Protein AF-A0AAW5EK15-F1 (afdb_monomer)

Foldseek 3Di:
DFPQPVVQCPPDDAQDWDWGWGAGDQPPPPNVRHGDIDIDGDGRHDDDDPPPPPPDPVVLCVVVVVDPDSDPVVVVVVVVVVVVVVVVCCCCVVPVVVVVVVVVVVD

Organism: Campylobacter jejuni (NCBI:txid197)

Radius of gyration: 23.71 Å; Cα contacts (8 Å, |Δi|>4): 91; chains: 1; bounding box: 54×36×51 Å

Mean predicted aligned error: 14.3 Å

InterPro domains:
  IPR001179 FKBP-type peptidyl-prolyl cis-trans isomerase domain [PF00254] (1-45)
  IPR001179 FKBP-type peptidyl-prolyl cis-trans isomerase domain [PS50059] (1-56)
  IPR037041 Trigger factor, C-terminal domain superfamily [G3DSA:1.10.3120.10] (54-107)
  IPR046357 Peptidyl-prolyl cis-trans isomerase domain superfamily [G3DSA:3.10.50.40] (1-53)

Sequence (107 aa):
FIPGFEEGMVGMKSGEEKDVKVTFPKEYGAAHLAGKDAVFKVKLHEIQELKLPELDEGMIKNLLQNEEKPTLELLDEKLKEQIKNEKLFKLVNDELKAKFADALIEK

pLDDT: mean 74.19, std 8.22, range [46.66, 86.94]

Nearest PDB structures (foldseek):
  6d6s-assembly1_B  TM=6.588E-01  e=2.918E-03  Escherichia coli K-12
  5owj-assembly1_B  TM=4.216E-01  e=8.393E-03  Escherichia coli
  8i0t-assembly1_R  TM=2.517E-01  e=5.791E+00  Homo sapiens

Secondary structure (DSSP, 8-state):
--TTHHHHHTTPPTT-EEEEEEEPPTT-S-TTTTT-EEEEEEE-------------HHHHHHHTTTSSS--HHHHHHHHHHHHHHHHHHHIIIIIIHHHHHHHHH--

Solvent-acce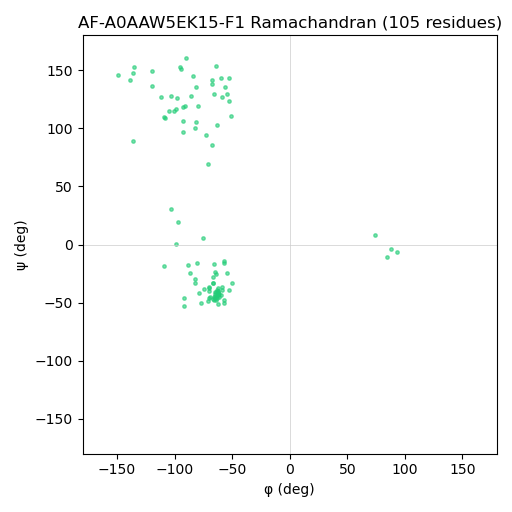ssible surface area (backbone atoms only — not comparable to full-atom values): 6512 Å² total; per-residue (Å²): 134,53,69,62,49,63,66,62,51,60,89,66,51,69,70,40,74,47,79,37,74,36,51,34,48,75,82,38,91,51,74,93,49,33,62,37,81,44,74,44,80,43,70,38,77,72,81,83,77,86,71,75,71,73,93,38,73,72,52,40,39,65,76,31,69,89,48,99,71,58,44,74,68,56,54,53,50,52,50,52,49,50,54,49,50,52,52,48,50,47,48,46,60,60,50,48,46,46,53,51,49,52,62,61,71,77,107

Structure (mmCIF, N/CA/C/O backbone):
data_AF-A0AAW5EK15-F1
#
_entry.id   AF-A0AAW5EK15-F1
#
loop_
_atom_site.group_PDB
_atom_site.id
_atom_site.type_symbol
_atom_site.label_atom_id
_atom_site.label_alt_id
_atom_site.label_comp_id
_atom_site.label_asym_id
_atom_site.label_entity_id
_atom_site.label_seq_id
_atom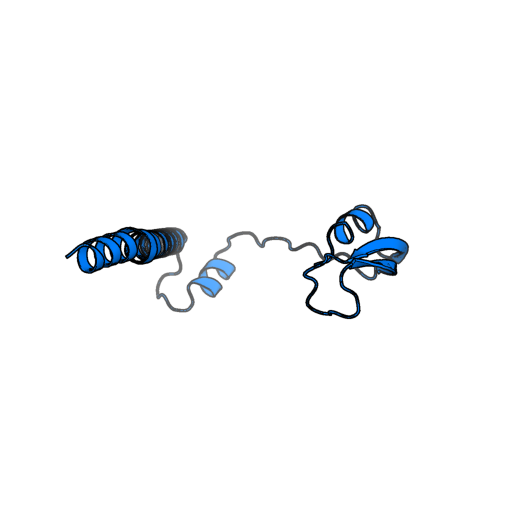_site.pdbx_PDB_ins_code
_atom_site.Cartn_x
_atom_site.Cartn_y
_atom_site.Cartn_z
_atom_site.occupancy
_atom_site.B_iso_or_equiv
_atom_site.auth_seq_id
_atom_site.auth_comp_id
_atom_site.auth_asym_id
_atom_site.auth_atom_id
_atom_site.pdbx_PDB_model_num
ATOM 1 N N . PHE A 1 1 ? 7.275 -2.959 -6.465 1.00 65.94 1 PHE A N 1
ATOM 2 C CA . PHE A 1 1 ? 6.353 -3.334 -7.556 1.00 65.94 1 PHE A CA 1
ATOM 3 C C . PHE A 1 1 ? 6.941 -2.902 -8.892 1.00 65.94 1 PHE A C 1
ATOM 5 O O . PHE A 1 1 ? 7.816 -2.044 -8.890 1.00 65.94 1 PHE A O 1
ATOM 12 N N . ILE A 1 2 ? 6.553 -3.543 -10.000 1.00 77.12 2 ILE A N 1
ATOM 13 C CA . ILE A 1 2 ? 7.039 -3.174 -11.339 1.00 77.12 2 ILE A CA 1
ATOM 14 C C . ILE A 1 2 ? 6.232 -1.953 -11.806 1.00 77.12 2 ILE A C 1
ATOM 16 O O . ILE A 1 2 ? 5.007 -2.066 -11.902 1.00 77.12 2 ILE A O 1
ATOM 20 N N . PRO A 1 3 ? 6.871 -0.803 -12.080 1.00 75.44 3 PRO A N 1
ATOM 21 C CA . PRO A 1 3 ? 6.180 0.364 -12.624 1.00 75.44 3 PRO A CA 1
ATOM 22 C C . PRO A 1 3 ? 5.459 0.004 -13.933 1.00 75.44 3 PRO A C 1
ATOM 24 O O . PRO A 1 3 ? 6.020 -0.704 -14.768 1.00 75.44 3 PRO A O 1
ATOM 27 N N . GLY A 1 4 ? 4.211 0.446 -14.100 1.00 76.25 4 GLY A N 1
ATOM 28 C CA . GLY A 1 4 ? 3.380 0.140 -15.275 1.00 76.25 4 GLY A CA 1
ATOM 29 C C . GLY A 1 4 ? 2.626 -1.197 -15.229 1.00 76.25 4 GLY A C 1
ATOM 30 O O . GLY A 1 4 ? 1.728 -1.418 -16.039 1.00 76.25 4 GLY A O 1
ATOM 31 N N . PHE A 1 5 ? 2.922 -2.084 -14.270 1.00 81.69 5 PHE A N 1
ATOM 32 C CA . PHE A 1 5 ? 2.170 -3.338 -14.115 1.00 81.69 5 PHE A CA 1
ATOM 33 C C . PHE A 1 5 ? 0.753 -3.095 -13.595 1.00 81.69 5 PHE A C 1
ATOM 35 O O . PHE A 1 5 ? -0.206 -3.621 -14.153 1.00 81.69 5 PHE A O 1
ATOM 42 N N . GLU A 1 6 ? 0.615 -2.253 -12.568 1.00 77.75 6 GLU A N 1
ATOM 43 C CA . GLU A 1 6 ? -0.695 -1.870 -12.035 1.00 77.75 6 GLU A CA 1
ATOM 44 C C . GLU A 1 6 ? -1.531 -1.135 -13.087 1.00 77.75 6 GLU A C 1
ATOM 46 O O . GLU A 1 6 ? -2.688 -1.492 -13.273 1.00 77.75 6 GLU A O 1
ATOM 51 N N . GLU A 1 7 ? -0.938 -0.220 -13.863 1.00 79.25 7 GLU A N 1
ATOM 52 C CA . GLU A 1 7 ? -1.622 0.501 -14.952 1.00 79.25 7 GLU A CA 1
ATOM 53 C C . GLU A 1 7 ? -2.192 -0.439 -16.023 1.00 79.25 7 GLU A C 1
ATOM 55 O O . GLU A 1 7 ? -3.288 -0.214 -16.533 1.00 79.25 7 GLU A O 1
ATOM 60 N N . GLY A 1 8 ? -1.486 -1.531 -16.337 1.00 74.62 8 GLY A N 1
ATOM 61 C CA . GLY A 1 8 ? -1.972 -2.549 -17.268 1.00 74.62 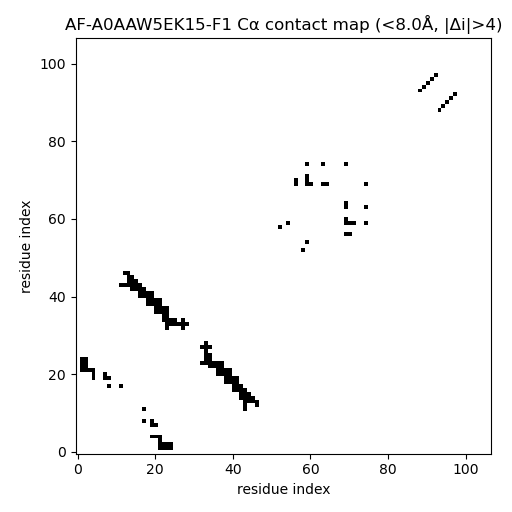8 GLY A CA 1
ATOM 62 C C . GLY A 1 8 ? -3.192 -3.321 -16.755 1.00 74.62 8 GLY A C 1
ATOM 63 O O . GLY A 1 8 ? -4.013 -3.766 -17.565 1.00 74.62 8 GLY A O 1
ATOM 64 N N . MET A 1 9 ? -3.324 -3.447 -15.431 1.00 76.06 9 MET A N 1
ATOM 65 C CA . MET A 1 9 ? -4.448 -4.103 -14.757 1.00 76.06 9 MET A CA 1
ATOM 66 C C . MET A 1 9 ? -5.616 -3.150 -14.461 1.00 76.06 9 MET A C 1
ATOM 68 O O . MET A 1 9 ? -6.734 -3.619 -14.237 1.00 76.06 9 MET A O 1
ATOM 72 N N . VAL A 1 10 ? -5.403 -1.826 -14.487 1.00 75.00 10 VAL A N 1
ATOM 73 C CA . VAL A 1 10 ? -6.482 -0.841 -14.314 1.00 75.00 10 VAL A CA 1
ATOM 74 C C . VAL A 1 10 ? -7.547 -1.048 -15.396 1.00 75.00 10 VAL A C 1
ATOM 76 O O . VAL A 1 10 ? -7.261 -1.082 -16.594 1.00 75.00 10 VAL A O 1
ATOM 79 N N . GLY A 1 11 ? -8.799 -1.194 -14.960 1.00 76.38 11 GLY A N 1
ATOM 80 C CA . GLY A 1 11 ? -9.953 -1.400 -15.837 1.00 76.38 11 GLY A CA 1
ATOM 81 C C . GLY A 1 11 ? -10.254 -2.860 -16.193 1.00 76.38 11 GLY A C 1
ATOM 82 O O . GLY A 1 11 ? -11.272 -3.101 -16.840 1.00 76.38 11 GLY A O 1
ATOM 83 N N . MET A 1 12 ? -9.435 -3.828 -15.761 1.00 79.00 12 MET A N 1
ATOM 84 C CA . MET A 1 12 ? -9.790 -5.248 -15.870 1.00 79.00 12 MET A CA 1
ATOM 85 C C . MET A 1 12 ? -10.970 -5.580 -14.951 1.00 79.00 12 MET A C 1
ATOM 87 O O . MET A 1 12 ? -11.059 -5.092 -13.823 1.00 79.00 12 MET A O 1
ATOM 91 N N . LYS A 1 13 ? -11.870 -6.443 -15.426 1.00 75.25 13 LYS A N 1
ATOM 92 C CA . LYS A 1 13 ? -12.964 -7.000 -14.620 1.00 75.25 13 LYS A CA 1
ATOM 93 C C . LYS A 1 13 ? -12.572 -8.356 -14.044 1.00 75.25 13 LYS A C 1
ATOM 95 O O . LYS A 1 13 ? -11.757 -9.076 -14.621 1.00 75.25 13 LYS A O 1
ATOM 100 N N . SER A 1 14 ? -13.164 -8.720 -12.911 1.00 77.81 14 SER A N 1
ATOM 101 C CA . SER A 1 14 ? -13.006 -10.054 -12.329 1.00 77.81 14 SER A CA 1
ATOM 102 C C . SER A 1 14 ? -13.380 -11.135 -13.351 1.00 77.81 14 SER A C 1
ATOM 104 O O . SER A 1 14 ? -14.426 -11.074 -13.995 1.00 77.81 14 SER A O 1
ATOM 106 N N . GLY A 1 15 ? -12.489 -12.109 -13.520 1.00 76.44 15 GLY A N 1
ATOM 107 C CA . GLY A 1 15 ? -12.572 -13.178 -14.513 1.00 76.44 15 GLY A CA 1
ATOM 108 C C . GLY A 1 15 ? -11.860 -12.897 -15.841 1.00 76.44 15 GLY A C 1
ATOM 109 O O . GLY A 1 15 ? -11.785 -13.806 -16.665 1.00 76.44 15 GLY A O 1
ATOM 110 N N . GLU A 1 16 ? -11.329 -11.692 -16.065 1.00 80.75 16 GLU A N 1
ATOM 111 C CA . GLU A 1 16 ? -10.662 -11.333 -17.320 1.00 80.75 16 GLU A CA 1
ATOM 112 C C . GLU A 1 16 ? -9.183 -11.764 -17.340 1.00 80.75 16 GLU A C 1
ATOM 114 O O . GLU A 1 16 ? -8.480 -11.737 -16.323 1.00 80.75 16 GLU A O 1
ATOM 119 N N . GLU A 1 17 ? -8.711 -12.166 -18.519 1.00 84.50 17 GLU A N 1
ATOM 120 C CA . GLU A 1 17 ? -7.322 -12.541 -18.786 1.00 84.50 17 GLU A CA 1
ATOM 121 C C . GLU A 1 17 ? -6.701 -11.493 -19.716 1.00 84.50 17 GLU A C 1
ATOM 123 O O . GLU A 1 17 ? -7.256 -11.191 -20.774 1.00 84.50 17 GLU A O 1
ATOM 128 N N . LYS A 1 18 ? -5.557 -10.921 -19.326 1.00 82.69 18 LYS A N 1
ATOM 129 C CA . LYS A 1 18 ? -4.874 -9.879 -20.101 1.00 82.69 18 LYS A CA 1
ATOM 130 C C . LYS A 1 18 ? -3.367 -10.085 -20.102 1.00 82.69 18 LYS A C 1
ATOM 132 O O . LYS A 1 18 ? -2.760 -10.414 -19.082 1.00 82.69 18 LYS A O 1
ATOM 137 N N . ASP A 1 19 ? -2.768 -9.820 -21.256 1.00 86.94 19 ASP A N 1
ATOM 138 C CA . ASP A 1 19 ? -1.323 -9.856 -21.447 1.00 86.94 19 ASP A CA 1
ATOM 139 C C . ASP A 1 19 ? -0.756 -8.447 -21.202 1.00 86.94 19 ASP A C 1
ATOM 141 O O . ASP A 1 19 ? -0.927 -7.536 -22.015 1.00 86.94 19 ASP A O 1
ATOM 145 N N . VAL A 1 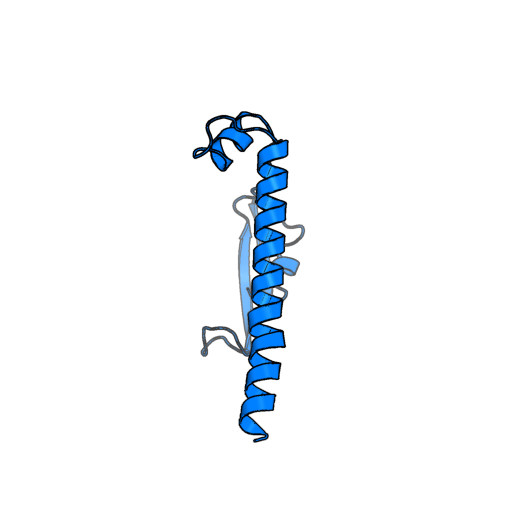20 ? -0.086 -8.259 -20.065 1.00 83.62 20 VAL A N 1
ATOM 146 C CA . VAL A 1 20 ? 0.517 -6.988 -19.647 1.00 83.62 20 VAL A CA 1
ATOM 147 C C . VAL A 1 20 ? 2.019 -7.030 -19.927 1.00 83.62 20 VAL A C 1
ATOM 149 O O . VAL A 1 20 ? 2.754 -7.828 -19.343 1.00 83.62 20 VAL A O 1
ATOM 1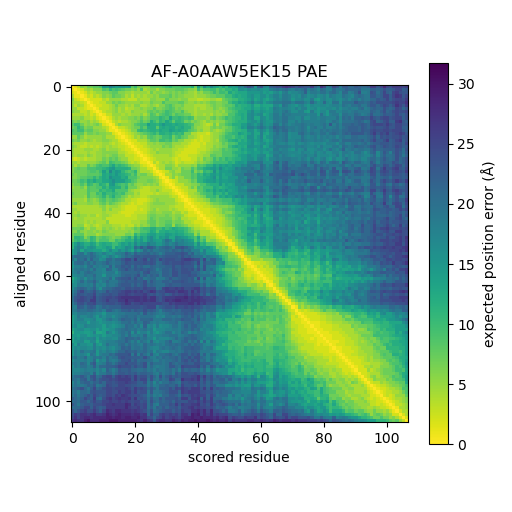52 N N . LYS A 1 21 ? 2.489 -6.180 -20.846 1.00 84.25 21 LYS A N 1
ATOM 153 C CA . LYS A 1 21 ? 3.917 -6.035 -21.167 1.00 84.25 21 LYS A CA 1
ATOM 154 C C . LYS A 1 21 ? 4.520 -4.950 -20.286 1.00 84.25 21 LYS A C 1
ATOM 156 O O . LYS A 1 21 ? 4.092 -3.804 -20.373 1.00 84.25 21 LYS A O 1
ATOM 161 N N . VAL A 1 22 ? 5.501 -5.305 -19.465 1.00 84.69 22 VAL A N 1
ATOM 162 C CA . VAL A 1 22 ? 6.204 -4.364 -18.582 1.00 84.69 22 VAL A CA 1
ATOM 163 C C . VAL A 1 22 ? 7.701 -4.593 -18.618 1.00 84.69 22 VAL A C 1
ATOM 165 O O . VAL A 1 22 ? 8.176 -5.708 -18.836 1.00 84.69 22 VAL A O 1
ATOM 168 N N . THR A 1 23 ?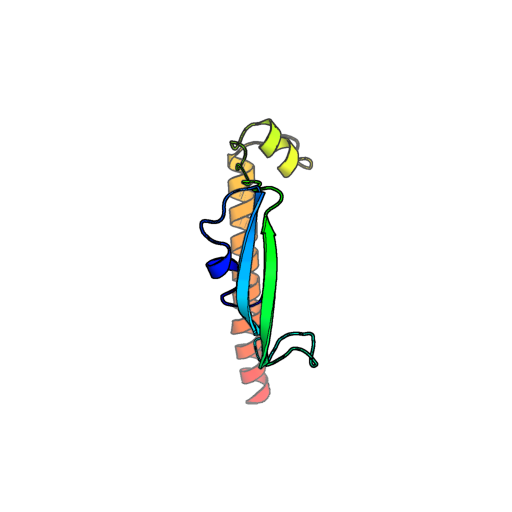 8.442 -3.526 -18.355 1.00 84.69 23 THR A N 1
ATOM 169 C CA . THR A 1 23 ? 9.894 -3.564 -18.217 1.00 84.69 23 THR A CA 1
ATOM 170 C C . THR A 1 23 ? 10.245 -3.492 -16.738 1.00 84.69 23 THR A C 1
ATOM 172 O O . THR A 1 23 ? 9.782 -2.613 -16.009 1.00 84.69 23 THR A O 1
ATOM 175 N N . PHE A 1 24 ? 11.067 -4.425 -16.270 1.00 82.12 24 PHE A N 1
ATOM 176 C CA . PHE A 1 24 ? 11.528 -4.415 -14.889 1.00 82.12 24 PHE A CA 1
ATOM 177 C C . PHE A 1 24 ? 12.454 -3.219 -14.631 1.00 82.12 24 PHE A C 1
ATOM 179 O O . PHE A 1 24 ? 13.349 -2.946 -15.437 1.00 82.12 24 PHE A O 1
ATOM 186 N N . PRO A 1 25 ? 12.321 -2.536 -13.481 1.00 82.25 25 PRO A N 1
ATOM 187 C CA . PRO A 1 25 ? 13.246 -1.475 -13.115 1.00 82.25 25 PRO A CA 1
ATOM 188 C C . PRO A 1 25 ? 14.664 -2.036 -12.914 1.00 82.25 25 PRO A C 1
ATOM 190 O O . PRO A 1 25 ? 14.849 -3.206 -12.570 1.00 82.25 25 PRO A O 1
ATOM 193 N N . LYS A 1 26 ? 15.684 -1.193 -13.112 1.00 77.94 26 LYS A N 1
ATOM 194 C CA . LYS A 1 26 ? 17.100 -1.580 -12.953 1.00 77.94 26 LYS A CA 1
ATOM 195 C C . LYS A 1 26 ? 17.464 -1.965 -11.515 1.00 77.94 26 LYS A C 1
ATOM 197 O O . LYS A 1 26 ? 18.379 -2.750 -11.314 1.00 77.94 26 LYS A O 1
ATOM 202 N N . GLU A 1 27 ? 16.725 -1.448 -10.538 1.00 76.44 27 GLU A N 1
ATOM 203 C CA . GLU A 1 27 ? 16.917 -1.714 -9.107 1.00 76.44 27 GLU A CA 1
ATOM 204 C C . GLU A 1 27 ? 15.975 -2.807 -8.577 1.00 76.44 27 GLU A C 1
ATOM 206 O O . GLU A 1 27 ? 15.720 -2.907 -7.378 1.00 76.44 27 GLU A O 1
ATOM 211 N N . TYR A 1 28 ? 15.408 -3.637 -9.459 1.00 77.19 28 TYR A N 1
ATOM 212 C CA . TYR A 1 28 ? 14.568 -4.742 -9.017 1.00 77.19 28 TYR A CA 1
ATOM 213 C C . TYR A 1 28 ? 15.406 -5.771 -8.244 1.00 77.19 28 TYR A C 1
ATOM 215 O O . TYR A 1 28 ? 16.434 -6.233 -8.737 1.00 77.19 28 TYR A O 1
ATOM 223 N N . GLY A 1 29 ? 14.948 -6.166 -7.049 1.00 74.38 29 GLY A N 1
ATOM 224 C CA . GLY A 1 29 ? 15.697 -7.041 -6.130 1.00 74.38 29 GLY A CA 1
ATOM 225 C C . GLY A 1 29 ? 16.108 -8.402 -6.713 1.00 74.38 29 GLY A C 1
ATOM 226 O O . GLY A 1 29 ? 17.009 -9.056 -6.195 1.00 74.38 29 GLY A O 1
ATOM 227 N N . ALA A 1 30 ? 15.500 -8.813 -7.827 1.00 79.00 30 ALA A N 1
ATOM 228 C CA . ALA A 1 30 ? 15.956 -9.928 -8.643 1.00 79.00 30 ALA A CA 1
ATOM 229 C C . ALA A 1 30 ? 16.887 -9.439 -9.771 1.00 79.00 30 ALA A C 1
ATOM 231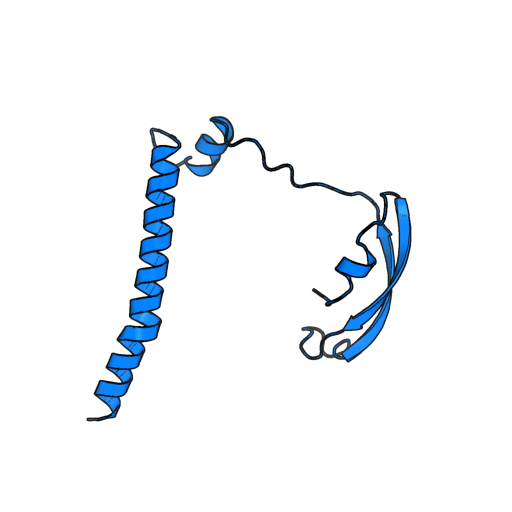 O O . ALA A 1 30 ? 16.430 -9.074 -10.855 1.00 79.00 30 ALA A O 1
ATOM 232 N N . ALA A 1 31 ? 18.204 -9.525 -9.548 1.00 75.69 31 ALA A N 1
ATOM 233 C CA . ALA A 1 31 ? 19.244 -9.109 -10.503 1.00 75.69 31 ALA A CA 1
ATOM 234 C C . ALA A 1 31 ? 19.132 -9.764 -11.898 1.00 75.69 31 ALA A C 1
ATOM 236 O O . ALA A 1 31 ? 19.585 -9.209 -12.893 1.00 75.69 31 ALA A O 1
ATOM 237 N N . HIS A 1 32 ? 18.505 -10.941 -11.988 1.00 76.88 32 HIS A N 1
ATOM 238 C CA . HIS A 1 32 ? 18.301 -11.667 -13.245 1.00 76.88 32 HIS A CA 1
ATOM 239 C C . HIS A 1 32 ? 17.119 -11.147 -14.085 1.00 76.88 32 HIS A C 1
ATOM 241 O O . HIS A 1 32 ? 17.032 -11.472 -15.276 1.00 76.88 32 HIS A O 1
ATOM 247 N N . LEU A 1 33 ? 16.230 -10.359 -13.473 1.00 74.25 33 LEU A N 1
ATOM 248 C CA . LEU A 1 33 ? 15.058 -9.738 -14.099 1.00 74.25 33 LEU A CA 1
ATOM 249 C C . LEU A 1 33 ? 15.219 -8.223 -14.249 1.00 74.25 33 LEU A C 1
ATOM 251 O O . LEU A 1 33 ? 14.528 -7.639 -15.072 1.00 74.25 33 LEU A O 1
ATOM 255 N N . ALA A 1 34 ? 16.136 -7.596 -13.509 1.00 80.38 34 ALA A N 1
ATOM 256 C CA . ALA A 1 34 ? 16.403 -6.163 -13.577 1.00 80.38 34 ALA A CA 1
ATOM 257 C C . ALA A 1 34 ? 16.674 -5.683 -15.018 1.00 80.38 34 ALA A C 1
ATOM 259 O O . ALA A 1 34 ? 17.573 -6.181 -15.697 1.00 80.38 34 ALA A O 1
ATOM 260 N N . GLY A 1 35 ? 15.892 -4.705 -15.487 1.00 80.75 35 GLY A N 1
ATOM 261 C CA . GLY A 1 35 ? 16.044 -4.105 -16.817 1.00 80.75 35 GLY A CA 1
ATOM 262 C C . GLY A 1 35 ? 15.585 -4.963 -18.001 1.00 80.75 35 GLY A C 1
ATOM 263 O O . GLY A 1 35 ? 15.846 -4.576 -19.137 1.00 80.75 35 GLY A O 1
ATOM 264 N N . LYS A 1 36 ? 14.935 -6.112 -17.772 1.00 83.62 36 LYS A N 1
ATOM 265 C CA . LYS A 1 36 ? 14.392 -6.953 -18.849 1.00 83.62 36 LYS A CA 1
ATOM 266 C C . LYS A 1 36 ? 12.926 -6.644 -19.131 1.00 83.62 36 LYS A C 1
ATOM 268 O O . LYS A 1 36 ? 12.175 -6.278 -18.229 1.00 83.62 36 LYS A O 1
ATOM 273 N N . ASP A 1 37 ? 12.516 -6.861 -20.373 1.00 84.31 37 ASP A N 1
ATOM 274 C CA . ASP A 1 37 ? 11.110 -6.854 -20.769 1.00 84.31 37 ASP A CA 1
ATOM 275 C C . ASP A 1 37 ? 10.457 -8.201 -20.452 1.00 84.31 37 ASP A C 1
ATOM 277 O O . ASP A 1 37 ? 11.021 -9.265 -20.722 1.00 84.31 37 ASP A O 1
ATOM 281 N N . ALA A 1 38 ? 9.252 -8.161 -19.890 1.00 82.69 38 ALA A N 1
ATOM 282 C CA . ALA A 1 38 ? 8.460 -9.345 -19.600 1.00 82.69 38 ALA A CA 1
ATOM 283 C C . ALA A 1 38 ? 6.994 -9.155 -19.985 1.00 82.69 38 ALA A C 1
ATOM 285 O O . ALA A 1 38 ? 6.428 -8.064 -19.901 1.00 82.69 38 ALA A O 1
ATOM 286 N N . VAL A 1 39 ? 6.375 -10.258 -20.405 1.00 84.62 39 VAL A N 1
ATOM 287 C CA . VAL A 1 39 ? 4.945 -10.332 -20.707 1.00 84.62 39 VAL A CA 1
ATOM 288 C C . VAL A 1 39 ? 4.286 -11.161 -19.618 1.00 84.62 39 VAL A C 1
ATOM 290 O O . VAL A 1 39 ? 4.502 -12.369 -19.532 1.00 84.62 39 VAL A O 1
ATOM 293 N N . PHE A 1 40 ? 3.494 -10.509 -18.779 1.00 82.31 40 PHE A N 1
ATOM 294 C CA . PHE A 1 40 ? 2.722 -11.167 -17.739 1.00 82.31 40 PHE A CA 1
ATOM 295 C C . PHE A 1 40 ? 1.336 -11.491 -18.273 1.00 82.31 40 PHE A C 1
ATOM 297 O O . PHE A 1 40 ? 0.573 -10.590 -18.612 1.00 82.31 40 PHE A O 1
ATOM 304 N N . LYS A 1 41 ? 1.000 -12.779 -18.314 1.00 84.56 41 LYS A N 1
ATOM 305 C CA . LYS A 1 41 ? -0.384 -13.214 -18.499 1.00 84.56 41 LYS A CA 1
ATOM 306 C C . LYS A 1 41 ? -1.077 -13.165 -17.150 1.00 84.56 41 LYS A C 1
ATOM 308 O O . LYS A 1 41 ? -0.856 -14.039 -16.313 1.00 84.56 41 LYS A O 1
ATOM 313 N N . VAL A 1 42 ? -1.849 -12.113 -16.919 1.00 81.44 42 VAL A N 1
ATOM 314 C CA . VAL A 1 42 ? -2.551 -11.900 -15.655 1.00 81.44 42 VAL A CA 1
ATOM 315 C C . VAL A 1 42 ? -3.984 -12.378 -15.812 1.00 81.44 42 VAL A C 1
ATOM 317 O O . VAL A 1 42 ? -4.696 -11.945 -16.716 1.00 81.44 42 VAL A O 1
ATOM 320 N N . LYS A 1 43 ? -4.403 -13.260 -14.908 1.00 82.94 43 LYS A N 1
ATOM 321 C CA . LYS A 1 43 ? -5.798 -13.649 -14.734 1.00 82.94 43 LYS A CA 1
ATOM 322 C C . LYS A 1 43 ? -6.327 -12.987 -13.476 1.00 82.94 43 LYS A C 1
ATOM 324 O O . LYS A 1 43 ? -5.844 -13.273 -12.380 1.00 82.94 43 LYS A O 1
ATOM 329 N N . LEU A 1 44 ? -7.296 -12.092 -13.628 1.00 80.56 44 LEU A N 1
ATOM 330 C CA . LEU A 1 44 ? -7.888 -11.405 -12.490 1.00 80.56 44 LEU A CA 1
ATOM 331 C C . LEU A 1 44 ? -8.935 -12.317 -11.850 1.00 80.56 44 LEU A C 1
ATOM 333 O O . LEU A 1 44 ? -10.009 -12.516 -12.403 1.00 80.56 44 LEU A O 1
ATOM 337 N N . HIS A 1 45 ? -8.620 -12.904 -10.699 1.00 80.88 45 HIS A N 1
ATOM 338 C CA . HIS A 1 45 ? -9.536 -13.822 -10.017 1.00 80.88 45 HIS A CA 1
ATOM 339 C C . HIS A 1 45 ? -10.658 -13.078 -9.290 1.00 80.88 45 HIS A C 1
ATOM 341 O O . HIS A 1 45 ? -11.832 -13.377 -9.487 1.00 80.88 45 HIS A O 1
ATOM 347 N N . GLU A 1 46 ? -10.299 -12.085 -8.484 1.00 74.06 46 GLU A N 1
ATOM 348 C CA . GLU A 1 46 ? -11.235 -11.340 -7.653 1.00 74.06 46 GLU A CA 1
ATOM 349 C C . GLU A 1 46 ? -10.726 -9.909 -7.472 1.00 74.06 46 GLU A C 1
ATOM 351 O O . GLU A 1 46 ? -9.517 -9.678 -7.419 1.00 74.06 46 GLU A O 1
ATOM 356 N N . ILE A 1 47 ? -11.649 -8.952 -7.394 1.00 75.69 47 ILE A N 1
ATOM 357 C CA . ILE A 1 47 ? -11.350 -7.568 -7.029 1.00 75.69 47 ILE A CA 1
ATOM 358 C C . ILE A 1 47 ? -11.910 -7.375 -5.628 1.00 75.69 47 ILE A C 1
ATOM 360 O O . ILE A 1 47 ? -13.126 -7.351 -5.444 1.00 75.69 47 ILE A O 1
ATOM 364 N N . GLN A 1 48 ? -11.022 -7.261 -4.648 1.00 70.75 48 GLN A N 1
ATOM 365 C CA . GLN A 1 48 ? -11.390 -6.916 -3.283 1.00 70.75 48 GLN A CA 1
ATOM 366 C C . GLN A 1 48 ? -11.136 -5.427 -3.084 1.00 70.75 48 GLN A C 1
ATOM 368 O O . GLN A 1 48 ? -10.005 -4.957 -3.187 1.00 70.75 48 GLN A O 1
ATOM 373 N N . GLU A 1 49 ? -12.197 -4.677 -2.817 1.00 69.62 49 GLU A N 1
ATOM 374 C CA . GLU A 1 49 ? -12.074 -3.293 -2.383 1.00 69.62 49 GLU A CA 1
ATOM 375 C C . GLU A 1 49 ? -11.893 -3.274 -0.864 1.00 69.62 49 GLU A C 1
ATOM 377 O O . GLU A 1 49 ? -12.698 -3.848 -0.124 1.00 69.62 49 GLU A O 1
ATOM 382 N N . LEU A 1 50 ? -10.851 -2.586 -0.391 1.00 58.66 50 LEU A N 1
ATOM 383 C CA . LEU A 1 50 ? -10.754 -2.182 1.008 1.00 58.66 50 LEU A CA 1
ATOM 384 C C . LEU A 1 50 ? -11.851 -1.147 1.269 1.00 58.66 50 LEU A C 1
ATOM 386 O O . LEU A 1 50 ? -11.622 0.059 1.188 1.00 58.66 50 LEU A O 1
ATOM 390 N N . LYS A 1 51 ? -13.058 -1.618 1.589 1.00 54.34 51 LYS A N 1
ATOM 391 C CA . LYS A 1 51 ? -14.048 -0.773 2.247 1.00 54.34 51 LYS A CA 1
ATOM 392 C C . LYS A 1 51 ? -13.469 -0.400 3.597 1.00 54.34 51 LYS A C 1
ATOM 394 O O . LYS A 1 51 ? -13.450 -1.227 4.505 1.00 54.34 51 LYS A O 1
ATOM 399 N N . LEU A 1 52 ? -12.972 0.830 3.693 1.00 56.28 52 LEU A N 1
ATOM 400 C CA . LEU A 1 52 ? -12.690 1.471 4.967 1.00 56.28 52 LEU A CA 1
ATOM 401 C C . LEU A 1 52 ? -13.970 1.326 5.799 1.00 56.28 52 LEU A C 1
ATOM 403 O O . LEU A 1 52 ? -14.995 1.888 5.402 1.00 56.28 52 LEU A O 1
ATOM 407 N N . PRO A 1 53 ? -13.969 0.509 6.868 1.00 60.00 53 PRO A N 1
ATOM 408 C CA . PRO A 1 53 ? -15.128 0.450 7.734 1.00 60.00 53 PRO A CA 1
ATOM 409 C C . PRO A 1 53 ? -15.349 1.857 8.284 1.00 60.00 53 PRO A C 1
ATOM 411 O O . PRO A 1 53 ? -14.385 2.591 8.532 1.00 60.00 53 PRO A O 1
ATOM 414 N N . GLU A 1 54 ? -16.612 2.246 8.436 1.00 59.47 54 GLU A N 1
ATOM 415 C CA . GLU A 1 54 ? -16.933 3.488 9.127 1.00 59.47 54 GLU A CA 1
ATOM 416 C C . GLU A 1 54 ? -16.237 3.470 10.492 1.00 59.47 54 GLU A C 1
ATOM 418 O O . GLU A 1 54 ? -16.065 2.405 11.098 1.00 59.47 54 GLU A O 1
ATOM 423 N N . LEU A 1 55 ? -15.752 4.634 10.927 1.00 60.25 55 LEU A N 1
ATOM 424 C CA . LEU A 1 55 ? -15.029 4.804 12.184 1.00 60.25 55 LEU A CA 1
ATOM 425 C C . LEU A 1 55 ? -16.016 4.645 13.357 1.00 60.25 55 LEU A C 1
ATOM 427 O O . LEU A 1 55 ? -16.390 5.609 14.015 1.00 60.25 55 LEU A O 1
ATOM 431 N N . ASP A 1 56 ? -16.496 3.423 13.543 1.00 61.50 56 ASP A N 1
ATOM 432 C CA . ASP A 1 56 ? -17.531 3.031 14.488 1.00 61.50 56 ASP A CA 1
ATOM 433 C C . ASP A 1 56 ? -16.904 2.642 15.835 1.00 61.50 56 ASP A C 1
ATOM 435 O O . ASP A 1 56 ? -15.711 2.318 15.914 1.00 61.50 56 ASP A O 1
ATOM 439 N N . GLU A 1 57 ? -17.699 2.638 16.906 1.00 64.62 57 GLU A N 1
ATOM 440 C CA . GLU A 1 57 ? -17.270 2.285 18.267 1.00 64.62 57 GLU A CA 1
ATOM 441 C C . GLU A 1 57 ? -16.510 0.945 18.316 1.00 64.62 57 GLU A C 1
ATOM 443 O O . GLU A 1 57 ? -15.549 0.794 19.077 1.00 64.62 57 GLU A O 1
ATOM 448 N N . GLY A 1 58 ? -16.861 -0.011 17.446 1.00 67.69 58 GLY A N 1
ATOM 449 C CA . GLY A 1 58 ? -16.146 -1.284 17.308 1.00 67.69 58 GLY A CA 1
ATOM 450 C C . GLY A 1 58 ? -14.715 -1.170 16.755 1.00 67.69 58 GLY A C 1
ATOM 451 O O . GLY A 1 58 ? -13.833 -1.939 17.148 1.00 67.69 58 GLY A O 1
ATOM 452 N N . MET A 1 59 ? -14.452 -0.207 15.870 1.00 66.56 59 MET A N 1
ATOM 453 C CA . MET A 1 59 ? -13.128 0.053 15.287 1.00 66.56 59 MET A CA 1
ATOM 454 C C . MET A 1 59 ? -12.257 0.836 16.275 1.00 66.56 59 MET A C 1
ATOM 456 O O . MET A 1 59 ? -11.103 0.473 16.510 1.00 66.56 59 MET A O 1
ATOM 460 N N . ILE A 1 60 ? -12.852 1.824 16.956 1.00 65.81 60 ILE A N 1
ATOM 461 C CA . ILE A 1 60 ? -12.206 2.595 18.029 1.00 65.81 60 ILE A CA 1
ATOM 462 C C . ILE A 1 60 ? -11.778 1.661 19.165 1.00 65.81 60 ILE A C 1
ATOM 464 O O . ILE A 1 60 ? -10.647 1.744 19.635 1.00 65.81 60 ILE A O 1
ATOM 468 N N . LYS A 1 61 ? -12.634 0.713 19.566 1.00 65.94 61 LYS A N 1
ATOM 469 C CA . LYS A 1 61 ? -12.310 -0.273 20.605 1.00 65.94 61 LYS A CA 1
ATOM 470 C C . LYS A 1 61 ? -11.202 -1.249 20.191 1.00 65.94 61 LYS A C 1
ATOM 472 O O . LYS A 1 61 ? -10.414 -1.647 21.041 1.00 65.94 61 LYS A O 1
ATOM 477 N N . ASN A 1 62 ? -11.103 -1.608 18.907 1.00 67.38 62 ASN A N 1
ATOM 478 C CA . ASN A 1 62 ? -9.991 -2.420 18.392 1.00 67.38 62 ASN A CA 1
ATOM 479 C C . ASN A 1 62 ? -8.662 -1.647 18.377 1.00 67.38 62 ASN A C 1
ATOM 481 O O . ASN A 1 62 ? -7.619 -2.203 18.717 1.00 67.38 62 ASN A O 1
ATOM 485 N N . LEU A 1 63 ? -8.680 -0.366 18.004 1.00 66.00 63 LEU A N 1
ATOM 486 C CA . LEU A 1 63 ? -7.475 0.471 17.980 1.00 66.00 63 LEU A CA 1
ATOM 487 C C . LEU A 1 63 ? -7.016 0.878 19.389 1.00 66.00 63 LEU A C 1
ATOM 489 O O . LEU A 1 63 ? -5.821 0.888 19.673 1.00 66.00 63 LEU A O 1
ATOM 493 N N . LEU A 1 64 ? -7.963 1.174 20.280 1.00 64.94 64 LEU A N 1
ATOM 494 C CA . LEU A 1 64 ? -7.738 1.631 21.655 1.00 64.94 64 LEU A CA 1
ATOM 495 C C . LEU A 1 64 ? -7.967 0.517 22.688 1.00 64.94 64 LEU A C 1
ATOM 497 O O . LEU A 1 64 ? -8.333 0.783 23.826 1.00 64.94 64 LEU A O 1
ATOM 501 N N . GLN A 1 65 ? -7.706 -0.737 22.315 1.00 60.44 65 GLN A N 1
ATOM 502 C CA . GLN A 1 65 ? -7.836 -1.918 23.184 1.00 60.44 65 GLN A CA 1
ATOM 503 C C . GLN A 1 65 ? -7.004 -1.859 24.485 1.00 60.44 65 GLN A C 1
ATOM 505 O O . GLN A 1 65 ? -7.254 -2.634 25.403 1.00 60.44 65 GLN A O 1
ATOM 510 N N . ASN A 1 66 ? -6.047 -0.928 24.579 1.00 62.16 66 ASN A N 1
ATOM 511 C CA . ASN A 1 66 ? -5.219 -0.688 25.764 1.00 62.16 66 ASN A CA 1
ATOM 512 C C . ASN A 1 66 ? -5.698 0.488 26.648 1.00 62.16 66 ASN A C 1
ATOM 514 O O . ASN A 1 66 ? -5.035 0.781 27.636 1.00 62.16 66 ASN A O 1
ATOM 518 N N . GLU A 1 67 ? -6.797 1.178 26.311 1.00 60.03 67 GLU A N 1
ATOM 519 C CA . GLU A 1 67 ? -7.293 2.358 27.046 1.00 60.03 67 GLU A CA 1
ATOM 520 C C . GLU A 1 67 ? -8.708 2.118 27.604 1.00 60.03 67 GLU A C 1
ATOM 522 O O . GLU A 1 67 ? -9.592 1.615 26.911 1.00 60.03 67 GLU A O 1
ATOM 527 N N . GLU A 1 68 ? -8.957 2.525 28.855 1.00 57.00 68 GLU A N 1
ATOM 528 C CA . GLU A 1 68 ? -10.232 2.298 29.567 1.00 57.00 68 GLU A CA 1
ATOM 529 C C . GLU A 1 68 ? -11.442 3.042 28.963 1.00 57.00 68 GLU A C 1
ATOM 531 O O . GLU A 1 68 ? -12.588 2.690 29.252 1.00 57.00 68 GLU A O 1
ATOM 536 N N . LYS A 1 69 ? -11.218 4.059 28.116 1.00 58.34 69 LYS A N 1
ATOM 537 C CA . LYS A 1 69 ? -12.270 4.826 27.422 1.00 58.34 69 LYS A CA 1
ATOM 538 C C . LYS A 1 69 ? -11.910 5.049 25.948 1.00 58.34 69 LYS A C 1
ATOM 540 O O . LYS A 1 69 ? -11.279 6.053 25.619 1.00 58.34 69 LYS A O 1
ATOM 545 N N . PRO A 1 70 ? -12.289 4.123 25.055 1.00 59.19 70 PRO A N 1
ATOM 546 C CA . PRO A 1 70 ? -12.026 4.249 23.630 1.00 59.19 70 PRO A CA 1
ATOM 547 C C . PRO A 1 70 ? -12.935 5.330 23.017 1.00 59.19 70 PRO A C 1
ATOM 549 O O . PRO A 1 70 ? -14.066 5.048 22.635 1.00 59.19 70 PRO A O 1
ATOM 552 N N . THR A 1 71 ? -12.437 6.567 22.927 1.00 70.69 71 THR A N 1
ATOM 553 C CA . THR A 1 71 ? -13.154 7.714 22.337 1.00 70.69 71 THR A CA 1
ATOM 554 C C . THR A 1 71 ? -12.387 8.272 21.136 1.00 70.69 71 THR A C 1
ATOM 556 O O . THR A 1 71 ? -11.156 8.260 21.117 1.00 70.69 71 THR A O 1
ATOM 559 N N . LEU A 1 72 ? -13.107 8.820 20.151 1.00 66.50 72 LEU A N 1
ATOM 560 C CA . LEU A 1 72 ? -12.530 9.502 18.982 1.00 66.50 72 LEU A CA 1
ATOM 561 C C . LEU A 1 72 ? -11.530 10.605 19.353 1.00 66.50 72 LEU A C 1
ATOM 563 O O . LEU A 1 72 ? -10.491 10.735 18.715 1.00 66.50 72 LEU A O 1
ATOM 567 N N . GLU A 1 73 ? -11.819 11.362 20.410 1.00 72.25 73 GLU A N 1
ATOM 568 C CA . GLU A 1 73 ? -10.953 12.443 20.894 1.00 72.25 73 GLU A CA 1
ATOM 569 C C . GLU A 1 73 ? -9.594 11.921 21.378 1.00 72.25 73 GLU A C 1
ATOM 571 O O . GLU A 1 73 ? -8.560 12.512 21.077 1.00 72.25 73 GLU A O 1
ATOM 576 N N . LEU A 1 74 ? -9.579 10.769 22.054 1.00 70.00 74 LEU A N 1
ATOM 577 C CA . LEU A 1 74 ? -8.356 10.142 22.555 1.00 70.00 74 LEU A CA 1
ATOM 578 C C . LEU A 1 74 ? -7.497 9.585 21.413 1.00 70.00 74 LEU A C 1
ATOM 580 O O . LEU A 1 74 ? -6.269 9.671 21.452 1.00 70.00 74 LEU A O 1
ATOM 584 N N . LEU A 1 75 ? -8.142 9.041 20.375 1.00 69.81 75 LEU A N 1
ATOM 585 C CA . LEU A 1 75 ? -7.453 8.605 19.163 1.00 69.81 75 LEU A CA 1
ATOM 586 C C . LEU A 1 75 ? -6.791 9.790 18.447 1.00 69.81 75 LEU A C 1
ATOM 588 O O . LEU A 1 75 ? -5.632 9.692 18.045 1.00 69.81 75 LEU A O 1
ATOM 592 N N . ASP A 1 76 ? -7.506 10.909 18.324 1.00 74.38 76 ASP A N 1
ATOM 593 C CA . ASP A 1 76 ? -6.991 12.129 17.700 1.00 74.38 76 ASP A CA 1
ATOM 594 C C . ASP A 1 76 ? -5.820 12.728 18.497 1.00 74.38 76 ASP A C 1
ATOM 596 O O . ASP A 1 76 ? -4.804 13.131 17.923 1.00 74.38 76 ASP A O 1
ATOM 600 N N . GLU A 1 77 ? -5.910 12.720 19.830 1.00 80.38 77 GLU A N 1
ATOM 601 C CA . GLU A 1 77 ? -4.848 13.209 20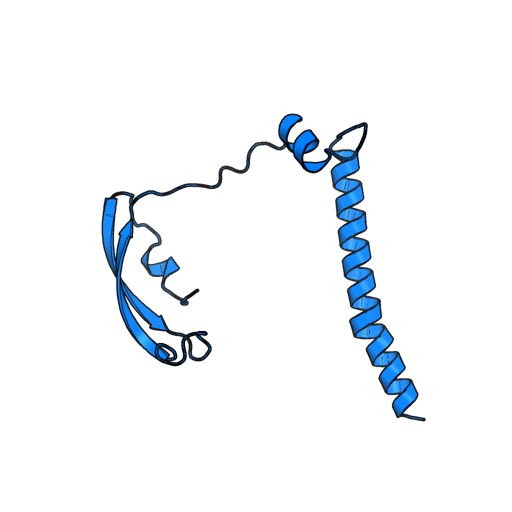.709 1.00 80.38 77 GLU A CA 1
ATOM 602 C C . GLU A 1 77 ? -3.582 12.342 20.618 1.00 80.38 77 GLU A C 1
ATOM 604 O O . GLU A 1 77 ? -2.493 12.874 20.372 1.00 80.38 77 GLU A O 1
ATOM 609 N N . LYS A 1 78 ? -3.714 11.007 20.685 1.00 76.56 78 LYS A N 1
ATOM 610 C CA . LYS A 1 78 ? -2.574 10.089 20.506 1.00 76.56 78 LYS A CA 1
ATOM 611 C C . LYS A 1 78 ? -1.948 10.204 19.122 1.00 76.56 78 LYS A C 1
ATOM 613 O O . LYS A 1 78 ? -0.723 10.160 19.004 1.00 76.56 78 LYS A O 1
ATOM 618 N N . LEU A 1 79 ? -2.757 10.358 18.074 1.00 78.19 79 LEU A N 1
ATOM 619 C CA . LEU A 1 79 ? -2.247 10.534 16.716 1.00 78.19 79 LEU A CA 1
ATOM 620 C C . LEU A 1 79 ? -1.461 11.846 16.598 1.00 78.19 79 LEU A C 1
ATOM 622 O O . LEU A 1 79 ? -0.367 11.869 16.032 1.00 78.19 79 LEU A O 1
ATOM 626 N N . LYS A 1 80 ? -1.964 12.934 17.193 1.00 81.25 80 LYS A N 1
ATOM 627 C CA . LYS A 1 80 ? -1.241 14.211 17.274 1.00 81.25 80 LYS A CA 1
ATOM 628 C C . LYS A 1 80 ? 0.066 14.084 18.050 1.00 81.25 80 LYS A C 1
ATOM 630 O O . LYS A 1 80 ? 1.067 14.651 17.612 1.00 81.25 80 LYS A O 1
ATOM 635 N N . GLU A 1 81 ? 0.085 13.367 19.170 1.00 82.50 81 GLU A N 1
ATOM 636 C CA . GLU A 1 81 ? 1.315 13.094 19.923 1.00 82.50 81 GLU A CA 1
ATOM 637 C C . GLU A 1 81 ? 2.319 12.270 19.117 1.00 82.50 81 GLU A C 1
ATOM 639 O O . GLU A 1 81 ? 3.488 12.645 19.050 1.00 82.50 81 GLU A O 1
ATOM 644 N N . GLN A 1 82 ? 1.876 11.203 18.449 1.00 80.38 82 GLN A N 1
ATOM 645 C CA . GLN A 1 82 ? 2.722 10.394 17.569 1.00 80.38 82 GLN A CA 1
ATOM 646 C C . GLN A 1 82 ? 3.347 11.242 16.461 1.00 80.38 82 GLN A C 1
ATOM 648 O O . GLN A 1 82 ? 4.565 11.244 16.308 1.00 80.38 82 GLN A O 1
ATOM 653 N N . ILE A 1 83 ? 2.542 12.034 15.747 1.00 82.56 83 ILE A N 1
ATOM 654 C CA . ILE A 1 83 ? 3.030 12.906 14.670 1.00 82.56 83 ILE A CA 1
ATOM 655 C C . ILE A 1 83 ? 4.007 13.956 15.214 1.00 82.56 83 ILE A C 1
ATOM 657 O O . ILE A 1 83 ? 5.015 14.257 14.572 1.00 82.56 83 ILE A O 1
ATOM 661 N N . LYS A 1 84 ? 3.730 14.537 16.389 1.00 82.12 84 LYS A N 1
ATOM 662 C CA . LYS A 1 84 ? 4.641 15.490 17.038 1.00 82.12 84 LYS A CA 1
ATOM 663 C C . LYS A 1 84 ? 5.960 14.829 17.414 1.00 82.12 84 LYS A C 1
ATOM 665 O O . LYS A 1 84 ? 7.002 15.395 17.102 1.00 82.12 84 LYS A O 1
ATOM 670 N N . ASN A 1 85 ? 5.923 13.656 18.039 1.00 82.56 85 ASN A N 1
ATOM 671 C CA . ASN A 1 85 ? 7.120 12.918 18.425 1.00 82.56 85 ASN A CA 1
ATOM 672 C C . ASN A 1 85 ? 7.933 12.491 17.209 1.00 82.56 85 ASN A C 1
ATOM 674 O O . ASN A 1 85 ? 9.148 12.632 17.227 1.00 82.56 85 ASN A O 1
ATOM 678 N N . GLU A 1 86 ? 7.290 12.042 16.134 1.00 80.81 86 GLU A N 1
ATOM 679 C CA . GLU A 1 86 ? 7.985 11.655 14.909 1.00 80.81 86 GLU A CA 1
ATOM 680 C C . GLU A 1 86 ? 8.659 12.864 14.245 1.00 80.81 86 GLU A C 1
ATOM 682 O O . GLU A 1 86 ? 9.843 12.814 13.906 1.00 80.81 86 GLU A O 1
ATOM 687 N N . LYS A 1 87 ? 7.953 14.000 14.147 1.00 77.44 87 LYS A N 1
ATOM 688 C CA . LYS A 1 87 ? 8.534 15.259 13.653 1.00 77.44 87 LYS A CA 1
ATOM 689 C C . LYS A 1 87 ? 9.665 15.759 14.541 1.00 77.44 87 LYS A C 1
ATOM 691 O O . LYS A 1 87 ? 10.686 16.193 14.019 1.00 77.44 87 LYS A O 1
ATOM 696 N N . LEU A 1 88 ? 9.497 15.698 15.859 1.00 77.75 88 LEU A N 1
ATOM 697 C CA . LEU A 1 88 ? 10.516 16.109 16.816 1.00 77.75 88 LEU A CA 1
ATOM 698 C C . LEU A 1 88 ? 11.743 15.204 16.713 1.00 77.75 88 LEU A C 1
ATOM 700 O O . LEU A 1 88 ? 12.859 15.704 16.662 1.00 77.75 88 LEU A O 1
ATOM 704 N N . PHE A 1 89 ? 11.547 13.890 16.619 1.00 78.75 89 PHE A N 1
ATOM 705 C CA . PHE A 1 89 ? 12.630 12.929 16.464 1.00 78.75 89 PHE A CA 1
ATOM 706 C C . PHE A 1 89 ? 13.384 13.155 15.158 1.00 78.75 89 PHE A C 1
ATOM 708 O O . PHE A 1 89 ? 14.611 13.171 15.160 1.00 78.75 89 PHE A O 1
ATOM 715 N N . LYS A 1 90 ? 12.669 13.403 14.057 1.00 78.94 90 LYS A N 1
ATOM 716 C CA . LYS A 1 90 ? 13.284 13.727 12.770 1.00 78.94 90 LYS A CA 1
ATOM 717 C C . LYS A 1 90 ? 14.043 15.051 12.832 1.00 78.94 90 LYS A C 1
ATOM 719 O O . LYS A 1 90 ? 15.198 15.097 12.449 1.00 78.94 90 LYS A O 1
ATOM 724 N N . LEU A 1 91 ? 13.461 16.103 13.401 1.00 77.56 91 LEU A N 1
ATOM 725 C CA . LEU A 1 91 ? 14.134 17.394 13.552 1.00 77.56 91 LEU A CA 1
ATOM 726 C C . LEU A 1 91 ? 15.391 17.282 14.431 1.00 77.56 91 LEU A C 1
ATOM 728 O O . LEU A 1 91 ? 16.454 17.790 14.090 1.00 77.56 91 LEU A O 1
ATOM 732 N N . VAL A 1 92 ? 15.295 16.580 15.559 1.00 76.06 92 VAL A N 1
ATOM 733 C CA . VAL A 1 92 ? 16.415 16.411 16.490 1.00 76.06 92 VAL A CA 1
ATOM 734 C C . VAL A 1 92 ? 17.509 15.531 15.891 1.00 76.06 92 VAL A C 1
ATOM 736 O O . VAL A 1 92 ? 18.689 15.859 15.998 1.00 76.06 92 VAL A O 1
ATOM 739 N N . ASN A 1 93 ? 17.145 14.406 15.279 1.00 76.50 93 ASN A N 1
ATOM 740 C CA . ASN A 1 93 ? 18.114 13.431 14.795 1.00 76.50 93 ASN A CA 1
ATOM 741 C C . ASN A 1 93 ? 18.699 13.792 13.426 1.00 76.50 93 ASN A C 1
ATOM 743 O O . ASN A 1 93 ? 19.857 13.478 13.181 1.00 76.50 93 ASN A O 1
ATOM 747 N N . ASP A 1 94 ? 17.919 14.425 12.555 1.00 74.06 94 ASP A N 1
ATOM 748 C CA . ASP A 1 94 ? 18.325 14.758 11.189 1.00 74.06 94 ASP A CA 1
ATOM 749 C C . ASP A 1 94 ? 18.935 16.162 11.125 1.00 74.06 94 ASP A C 1
ATOM 751 O O . ASP A 1 94 ? 20.025 16.330 10.594 1.00 74.06 94 ASP A O 1
ATOM 755 N N . GLU A 1 95 ? 18.309 17.170 11.748 1.00 72.62 95 GLU A N 1
ATOM 756 C CA . GLU A 1 95 ? 18.843 18.538 11.714 1.00 72.62 95 GLU A CA 1
ATOM 757 C C . GLU A 1 95 ? 19.765 18.863 12.886 1.00 72.62 95 GLU A C 1
ATOM 759 O O . GLU A 1 95 ? 20.868 19.364 12.665 1.00 72.62 95 GLU A O 1
ATOM 764 N N . LEU A 1 96 ? 19.335 18.644 14.136 1.00 73.06 96 LEU A N 1
ATOM 765 C CA . LEU A 1 96 ? 20.150 19.075 15.276 1.00 73.06 96 LEU A CA 1
ATOM 766 C C . LEU A 1 96 ? 21.402 18.217 15.424 1.00 73.06 96 LEU A C 1
ATOM 768 O O . LEU A 1 96 ? 22.481 18.782 15.550 1.00 73.06 96 LEU A O 1
ATOM 772 N N . LYS A 1 97 ? 21.306 16.882 15.389 1.00 73.62 97 LYS A N 1
ATOM 773 C CA . LYS A 1 97 ? 22.505 16.032 15.480 1.00 73.62 97 LYS A CA 1
ATOM 774 C C . LYS A 1 97 ? 23.470 16.257 14.321 1.00 73.62 97 LYS A C 1
ATOM 776 O O . LYS A 1 97 ? 24.666 16.256 14.583 1.00 73.62 97 LYS A O 1
ATOM 781 N N . ALA A 1 98 ? 22.987 16.479 13.096 1.00 75.19 98 ALA A N 1
ATOM 782 C CA . ALA A 1 98 ? 23.863 16.827 11.977 1.00 75.19 98 ALA A CA 1
ATOM 783 C C . ALA A 1 98 ? 24.582 18.158 12.241 1.00 75.19 98 ALA A C 1
ATOM 785 O O . ALA A 1 98 ? 25.805 18.191 12.263 1.00 75.19 98 ALA A O 1
ATOM 786 N N . LYS A 1 99 ? 23.844 19.219 12.602 1.00 75.75 99 LYS A N 1
ATOM 787 C CA . LYS A 1 99 ? 24.429 20.529 12.951 1.00 75.75 99 LYS A CA 1
ATOM 788 C C . LYS A 1 99 ? 25.406 20.460 14.132 1.00 75.75 99 LYS A C 1
ATOM 790 O O . LYS A 1 99 ? 26.427 21.138 14.120 1.00 75.75 99 LYS A O 1
ATOM 795 N N . PHE A 1 100 ? 25.110 19.656 15.154 1.00 74.94 100 PHE A N 1
ATOM 796 C CA . PHE A 1 100 ? 26.009 19.437 16.291 1.00 74.94 100 PHE A CA 1
ATOM 797 C C . PHE A 1 100 ? 27.252 18.629 15.904 1.00 74.94 100 PHE A C 1
ATOM 799 O O . PHE A 1 100 ? 28.326 18.905 16.430 1.00 74.94 100 PHE A O 1
ATOM 806 N N . ALA A 1 101 ? 27.120 17.642 15.016 1.00 73.06 101 ALA A N 1
ATOM 807 C CA . ALA A 1 101 ? 28.247 16.867 14.515 1.00 73.06 101 ALA A CA 1
ATOM 808 C C . ALA A 1 101 ? 29.179 17.738 13.663 1.00 73.06 101 ALA A C 1
ATOM 810 O O . ALA A 1 101 ? 30.377 17.739 13.923 1.00 73.06 101 ALA A O 1
ATOM 811 N N . ASP A 1 102 ? 28.645 18.537 12.736 1.00 73.44 102 ASP A N 1
ATOM 812 C CA . ASP A 1 102 ? 29.427 19.512 11.964 1.00 73.44 102 ASP A CA 1
ATOM 813 C C . ASP A 1 102 ? 30.154 20.506 12.887 1.00 73.44 102 ASP A C 1
ATOM 815 O O . ASP A 1 102 ? 31.371 20.655 12.803 1.00 73.44 102 ASP A O 1
ATOM 819 N N . ALA A 1 103 ? 29.455 21.086 13.870 1.00 76.50 103 ALA A N 1
ATOM 820 C CA . ALA A 1 103 ? 30.059 22.027 14.819 1.00 76.50 103 ALA A CA 1
ATOM 821 C C . ALA A 1 103 ? 31.139 21.405 15.734 1.00 76.50 103 ALA A C 1
ATOM 823 O O . ALA A 1 103 ? 31.977 22.130 16.273 1.0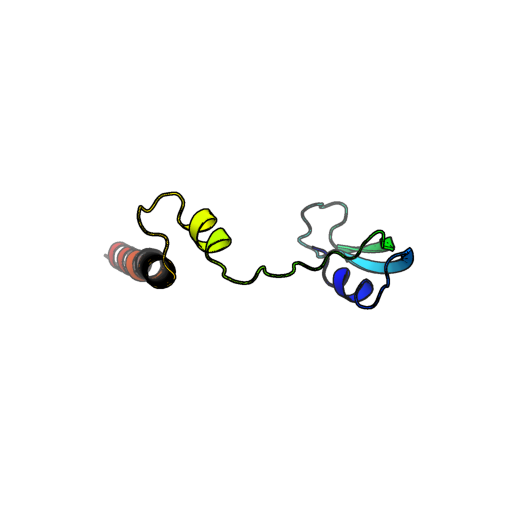0 76.50 103 ALA A O 1
ATOM 824 N N . LEU A 1 104 ? 31.112 20.084 15.949 1.00 71.00 104 LEU A N 1
ATOM 825 C CA . LEU A 1 104 ? 32.143 19.347 16.691 1.00 71.00 104 LEU A CA 1
ATOM 826 C C . LEU A 1 104 ? 33.317 18.911 15.807 1.00 71.00 104 LEU A C 1
ATOM 828 O O . LEU A 1 104 ? 34.402 18.701 16.337 1.00 71.00 104 LEU A O 1
ATOM 832 N N . ILE A 1 105 ? 33.108 18.759 14.497 1.00 73.88 105 ILE A N 1
ATOM 833 C CA . ILE A 1 105 ? 34.154 18.421 13.520 1.00 73.88 105 ILE A CA 1
ATOM 834 C C . ILE A 1 105 ? 34.929 19.678 13.089 1.00 73.88 105 ILE A C 1
ATOM 836 O O . ILE A 1 105 ? 36.118 19.590 12.795 1.00 73.88 105 ILE A O 1
ATOM 840 N N . GLU A 1 106 ? 34.292 20.852 13.093 1.00 62.62 106 GLU A N 1
ATOM 841 C CA . GLU A 1 106 ? 34.926 22.145 12.784 1.00 62.62 106 GLU A CA 1
ATOM 842 C C . GLU A 1 106 ? 35.815 22.717 13.912 1.00 62.62 106 GLU A C 1
ATOM 844 O O . GLU A 1 106 ? 36.318 23.837 13.786 1.00 62.62 106 GLU A O 1
ATOM 849 N N . LYS A 1 107 ? 36.038 21.983 15.010 1.00 46.66 107 LYS A N 1
ATOM 850 C CA . LYS A 1 107 ? 36.858 22.425 16.148 1.00 46.66 107 LYS A CA 1
ATOM 851 C C . LYS A 1 107 ? 38.017 21.477 16.431 1.00 46.66 107 LYS A C 1
ATOM 853 O O . LYS A 1 107 ? 39.112 22.001 16.733 1.00 46.66 107 LYS A O 1
#